Protein AF-A0A7I4YM62-F1 (afdb_monom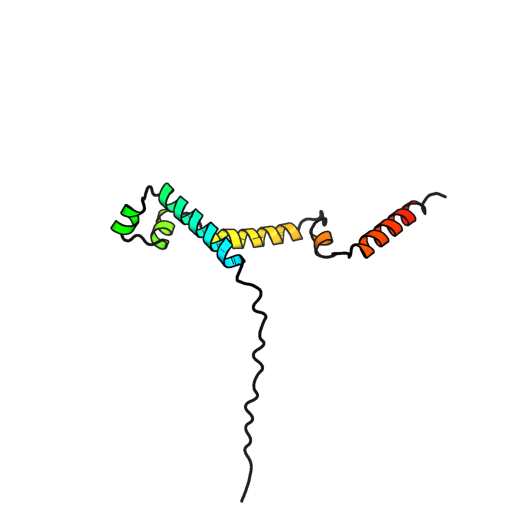er)

pLDDT: mean 72.61, std 19.66, range [34.28, 94.75]

Mean predicted aligned error: 16.75 Å

Radius of gyration: 28.83 Å; Cα contacts (8 Å, |Δi|>4): 31; chains: 1; bounding box: 53×69×82 Å

Solvent-accessible surface area (backbone atoms only — not comparable to full-atom values): 7682 Å² total; per-residue (Å²): 135,85,86,88,80,90,77,80,78,75,80,74,76,78,76,78,71,75,85,68,84,61,75,68,60,54,58,57,51,51,50,53,52,50,52,49,55,52,50,41,29,59,76,69,70,46,53,73,66,57,32,58,77,66,68,60,48,74,68,56,49,40,62,74,58,68,60,76,61,59,64,66,47,50,54,52,48,51,53,51,48,53,55,49,58,72,70,44,85,75,45,71,60,60,48,55,64,72,59,67,61,52,78,66,51,51,52,52,53,52,53,52,55,53,57,60,62,66,71,75,67,130

Foldseek 3Di:
DDDDDDDPPDPPPPPPPDPDDPPPVVVVLVVQLVVVLVVLCVQVVHDPVNCVVVVPDPVNSCVVSVDDDRSVVVVVVVVVVVVVVVVDPVCPVVCCVVVVDDPVRVVVVVVVVVVVVVVPD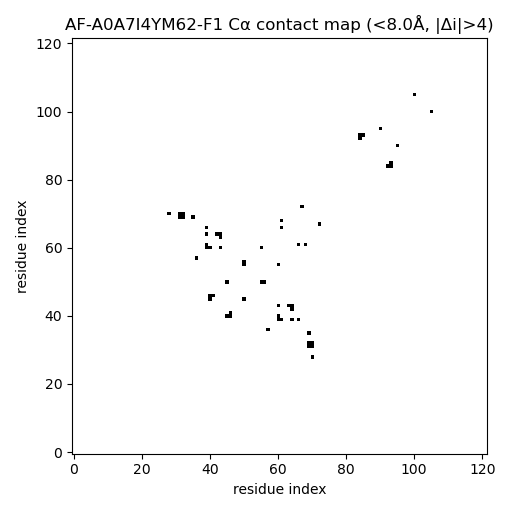D

Organism: Haemonchus contortus (NCBI:txid6289)

Secondary structure (DSSP, 8-state):
----------------------HHHHHHHHHHHHHHHHHHHHHTT--HHHHHHTT--HHHHHHHH-PPPHHHHHHHHHHHHHHHHHT-TT-TTHHHHHS---HHHHHHHHHHHHHHHTTS--

Structure (mmCIF, N/CA/C/O backbone):
data_AF-A0A7I4YM62-F1
#
_entry.id   AF-A0A7I4YM62-F1
#
loop_
_atom_site.group_PDB
_atom_site.id
_atom_site.type_symbol
_atom_site.label_atom_id
_atom_site.label_alt_id
_atom_site.label_comp_id
_atom_site.label_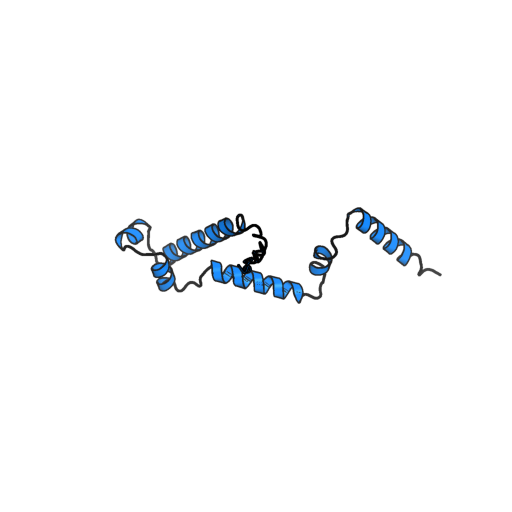asym_id
_atom_site.label_entity_id
_atom_site.label_seq_id
_atom_site.pdbx_PDB_ins_code
_atom_site.Cartn_x
_atom_site.Cartn_y
_atom_site.Cartn_z
_atom_site.occupancy
_atom_site.B_iso_or_equiv
_atom_site.auth_seq_id
_atom_site.auth_comp_id
_atom_site.auth_asym_id
_atom_site.auth_atom_id
_atom_site.pdbx_PDB_model_num
ATOM 1 N N . MET A 1 1 ? 39.889 -58.392 17.369 1.00 36.78 1 MET A N 1
ATOM 2 C CA . MET A 1 1 ? 40.027 -58.593 15.905 1.00 36.78 1 MET A CA 1
ATOM 3 C C . MET A 1 1 ? 38.738 -58.146 15.210 1.00 36.78 1 MET A C 1
ATOM 5 O O . MET A 1 1 ? 37.685 -58.438 15.754 1.00 36.78 1 MET A O 1
ATOM 9 N N . ARG A 1 2 ? 38.861 -57.489 14.036 1.00 39.41 2 ARG A N 1
ATOM 10 C CA . ARG A 1 2 ? 37.831 -56.857 13.154 1.00 39.41 2 ARG A CA 1
ATOM 11 C C . ARG A 1 2 ? 37.173 -55.589 13.724 1.00 39.41 2 ARG A C 1
ATOM 13 O O . ARG A 1 2 ? 36.399 -55.676 14.660 1.00 39.41 2 ARG A O 1
ATOM 20 N N . VAL A 1 3 ? 37.597 -54.370 13.368 1.00 44.75 3 VAL A N 1
ATOM 21 C CA . VAL A 1 3 ? 37.624 -53.653 12.064 1.00 44.75 3 VAL A CA 1
ATOM 22 C C . VAL A 1 3 ? 36.228 -53.308 11.541 1.00 44.75 3 VAL A C 1
ATOM 24 O O . VAL A 1 3 ? 35.487 -54.194 11.135 1.00 44.75 3 VAL A O 1
ATOM 27 N N . GLY A 1 4 ? 35.974 -51.999 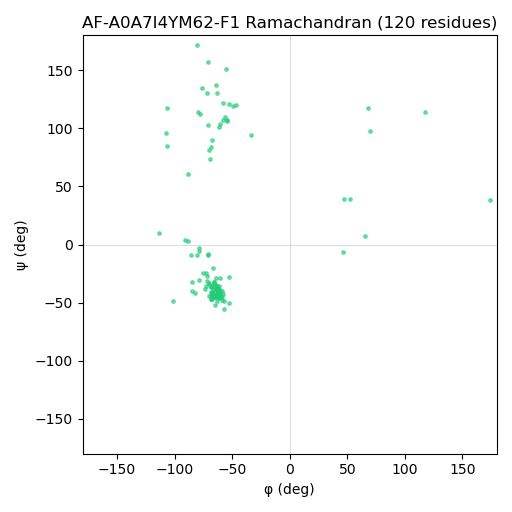11.421 1.00 40.03 4 GLY A N 1
ATOM 28 C CA . GLY A 1 4 ? 35.187 -51.433 10.323 1.00 40.03 4 GLY A CA 1
ATOM 29 C C . GLY A 1 4 ? 33.891 -50.740 10.731 1.00 40.03 4 GLY A C 1
ATOM 30 O O . GLY A 1 4 ? 32.940 -51.389 11.146 1.00 40.03 4 GLY A O 1
ATOM 31 N N . GLY A 1 5 ? 33.824 -49.419 10.536 1.00 43.44 5 GLY A N 1
ATOM 32 C CA . GLY A 1 5 ? 32.562 -48.690 10.658 1.00 43.44 5 GLY A CA 1
ATOM 33 C C . GLY A 1 5 ? 32.637 -47.168 10.544 1.00 43.44 5 GLY A C 1
ATOM 34 O O . GLY A 1 5 ? 31.927 -46.484 11.270 1.00 43.44 5 GLY A O 1
ATOM 35 N N . ASN A 1 6 ? 33.480 -46.627 9.657 1.00 41.44 6 ASN A N 1
ATOM 36 C CA . ASN A 1 6 ? 33.471 -45.207 9.285 1.00 41.44 6 ASN A CA 1
ATOM 37 C C . ASN A 1 6 ? 32.095 -44.817 8.722 1.00 41.44 6 ASN A C 1
ATOM 39 O O . ASN A 1 6 ? 31.786 -45.149 7.579 1.00 41.44 6 ASN A O 1
ATOM 43 N N . ARG A 1 7 ? 31.295 -44.056 9.473 1.00 39.75 7 ARG A N 1
ATOM 44 C CA . ARG A 1 7 ? 30.127 -43.351 8.930 1.00 39.75 7 ARG A CA 1
ATOM 45 C C . ARG A 1 7 ? 30.452 -41.862 8.861 1.00 39.75 7 ARG A C 1
ATOM 47 O O . ARG A 1 7 ? 30.193 -41.096 9.785 1.00 39.75 7 ARG A O 1
ATOM 54 N N . LYS A 1 8 ? 31.098 -41.474 7.757 1.00 42.72 8 LYS A N 1
ATOM 55 C CA . LYS A 1 8 ? 31.213 -40.075 7.345 1.00 42.72 8 LYS A CA 1
ATOM 56 C C . LYS A 1 8 ? 29.790 -39.561 7.127 1.00 42.72 8 LYS A C 1
ATOM 58 O O . LYS A 1 8 ? 29.166 -39.906 6.133 1.00 42.72 8 LYS A O 1
ATOM 63 N N . HIS A 1 9 ? 29.269 -38.772 8.061 1.00 34.28 9 HIS A N 1
ATOM 64 C CA . HIS A 1 9 ? 28.132 -37.918 7.753 1.00 34.28 9 HIS A CA 1
ATOM 65 C C . HIS A 1 9 ? 28.647 -36.808 6.845 1.00 34.28 9 HIS A C 1
ATOM 67 O O . HIS A 1 9 ? 29.364 -35.897 7.264 1.00 34.28 9 HIS A O 1
ATOM 73 N N . GLU A 1 10 ? 28.345 -36.982 5.565 1.00 35.91 10 GLU A N 1
ATOM 74 C CA . GLU A 1 10 ? 28.515 -35.997 4.518 1.00 35.91 10 GLU A CA 1
ATOM 75 C C . GLU A 1 10 ? 27.896 -34.681 4.989 1.00 35.91 10 GLU A C 1
ATOM 77 O O . GLU A 1 10 ? 26.711 -34.594 5.310 1.00 35.91 10 GLU A O 1
ATOM 82 N N . ARG A 1 11 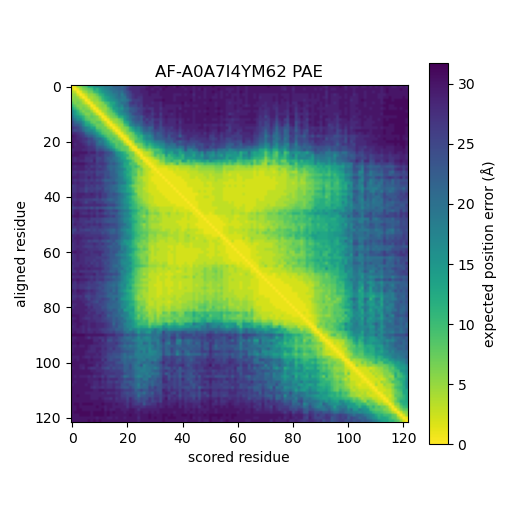? 28.743 -33.652 5.079 1.00 35.97 11 ARG A N 1
ATOM 83 C CA . ARG A 1 11 ? 28.310 -32.265 5.199 1.00 35.97 11 ARG A CA 1
ATOM 84 C C . ARG A 1 11 ? 27.650 -31.919 3.874 1.00 35.97 11 ARG A C 1
ATOM 86 O O . ARG A 1 11 ? 28.324 -31.490 2.941 1.00 35.97 11 ARG A O 1
ATOM 93 N N . SER A 1 12 ? 26.347 -32.143 3.783 1.00 42.31 12 SER A N 1
ATOM 94 C CA . SER A 1 12 ? 25.520 -31.562 2.738 1.00 42.31 12 SER A CA 1
ATOM 95 C C . SER A 1 12 ? 25.698 -30.050 2.826 1.00 42.31 12 SER A C 1
ATOM 97 O O . SER A 1 12 ? 25.316 -29.407 3.805 1.00 42.31 12 SER A O 1
ATOM 99 N N . GLY A 1 13 ? 26.387 -29.504 1.823 1.00 37.75 13 GLY A N 1
ATOM 100 C CA . GLY A 1 13 ? 26.568 -28.077 1.645 1.00 37.75 13 GLY A CA 1
ATOM 101 C C . GLY A 1 13 ? 25.200 -27.416 1.623 1.00 37.75 13 GLY A C 1
ATOM 102 O O . GLY A 1 13 ? 24.455 -27.539 0.653 1.00 37.75 13 GLY A O 1
ATOM 103 N N . SER A 1 14 ? 24.869 -26.732 2.717 1.00 37.91 14 SER A N 1
ATOM 104 C CA . SER A 1 14 ? 23.763 -25.791 2.754 1.00 37.91 14 SER A CA 1
ATOM 105 C C . SER A 1 14 ? 24.094 -24.700 1.744 1.00 37.91 14 SER A C 1
ATOM 107 O O . SER A 1 14 ? 24.963 -23.855 1.981 1.00 37.91 14 SER A O 1
ATOM 109 N N . SER A 1 15 ? 23.470 -24.802 0.569 1.00 38.03 15 SER A N 1
ATOM 110 C CA . SER A 1 15 ? 23.512 -23.782 -0.466 1.00 38.03 15 SER A CA 1
ATOM 111 C C . SER A 1 15 ? 23.061 -22.479 0.165 1.00 38.03 15 SER A C 1
ATOM 113 O O . SER A 1 15 ? 21.887 -22.285 0.479 1.00 38.03 15 SER A O 1
ATOM 115 N N . ARG A 1 16 ? 24.030 -21.591 0.372 1.00 39.31 16 ARG A N 1
ATOM 116 C CA . ARG A 1 16 ? 23.837 -20.201 0.756 1.00 39.31 16 ARG A CA 1
ATOM 117 C C . ARG A 1 16 ? 23.227 -19.500 -0.459 1.00 39.31 16 ARG A C 1
ATOM 119 O O . ARG A 1 16 ? 23.919 -18.806 -1.195 1.00 39.31 16 ARG A O 1
ATOM 126 N N . VAL A 1 17 ? 21.945 -19.776 -0.711 1.00 41.84 17 VAL A N 1
ATOM 127 C CA . VAL A 1 17 ? 21.112 -19.004 -1.633 1.00 41.84 17 VAL A CA 1
ATOM 128 C C . VAL A 1 17 ? 21.248 -17.561 -1.182 1.00 41.84 17 VAL A C 1
ATOM 130 O O . VAL A 1 17 ? 21.053 -17.253 -0.004 1.00 41.84 17 VAL A O 1
ATOM 133 N N . GLY A 1 18 ? 21.729 -16.733 -2.107 1.00 36.44 18 GLY A N 1
ATOM 134 C CA . GLY A 1 18 ? 22.110 -15.357 -1.860 1.00 36.44 18 GLY A CA 1
ATOM 135 C C . GLY A 1 18 ? 21.039 -14.642 -1.054 1.00 36.44 18 GLY A C 1
ATOM 136 O O . GLY A 1 18 ? 19.894 -14.534 -1.478 1.00 36.44 18 GLY A O 1
ATOM 137 N N . GLN A 1 19 ? 21.429 -14.150 0.119 1.00 39.41 19 GLN A N 1
ATOM 138 C CA . GLN A 1 19 ? 20.700 -13.085 0.783 1.00 39.41 19 GLN A CA 1
ATOM 139 C C . GLN A 1 19 ? 20.891 -11.832 -0.069 1.00 39.41 19 GLN A C 1
ATOM 141 O O . GLN A 1 19 ? 21.813 -11.044 0.123 1.00 39.41 19 GLN A O 1
ATOM 146 N N . GLU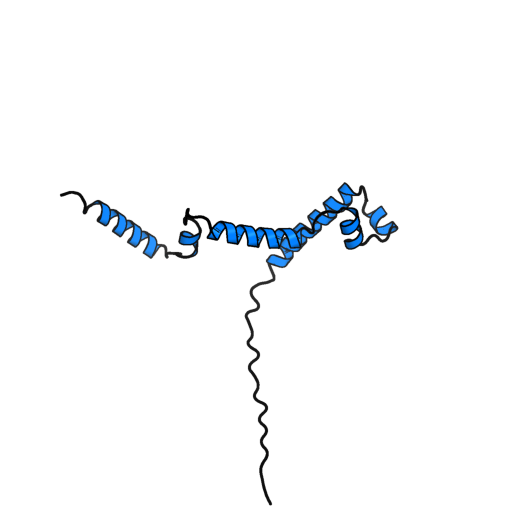 A 1 20 ? 20.056 -11.716 -1.089 1.00 43.88 20 GLU A N 1
ATOM 147 C CA . GLU A 1 20 ? 19.892 -10.519 -1.888 1.00 43.88 20 GLU A CA 1
ATOM 148 C C . GLU A 1 20 ? 19.363 -9.382 -0.996 1.00 43.88 20 GLU A C 1
ATOM 150 O O . GLU A 1 20 ? 18.458 -9.561 -0.186 1.00 43.88 20 GLU A O 1
ATOM 155 N N . ASN A 1 21 ? 20.033 -8.231 -1.085 1.00 44.78 21 ASN A N 1
ATOM 156 C CA . ASN A 1 21 ? 19.876 -7.008 -0.291 1.00 44.78 21 ASN A CA 1
ATOM 157 C C . ASN A 1 21 ? 18.435 -6.685 0.170 1.00 44.78 21 ASN A C 1
ATOM 159 O O . ASN A 1 21 ? 17.699 -5.972 -0.504 1.00 44.78 21 ASN A O 1
ATOM 163 N N . VAL A 1 22 ? 18.064 -7.101 1.386 1.00 52.09 22 VAL A N 1
ATOM 164 C CA . VAL A 1 22 ? 16.744 -6.810 1.989 1.00 52.09 22 VAL A CA 1
ATOM 165 C C . VAL A 1 22 ? 16.708 -5.445 2.708 1.00 52.09 22 VAL A C 1
ATOM 167 O O . VAL A 1 22 ? 15.649 -4.995 3.134 1.00 52.09 22 VAL A O 1
ATOM 170 N N . GLY A 1 23 ? 17.849 -4.766 2.878 1.00 44.75 23 GLY A N 1
ATOM 171 C CA . GLY A 1 23 ? 17.969 -3.584 3.748 1.00 44.75 23 GLY A CA 1
ATOM 172 C C . GLY A 1 23 ? 17.256 -2.318 3.251 1.00 44.75 23 GLY A C 1
ATOM 173 O O . GLY A 1 23 ? 16.736 -1.559 4.062 1.00 44.75 23 GLY A O 1
ATOM 174 N N . GLY A 1 24 ? 17.182 -2.098 1.933 1.00 53.34 24 GLY A N 1
ATOM 175 C CA . GLY A 1 24 ? 16.552 -0.900 1.353 1.00 53.34 24 GLY A CA 1
ATOM 176 C C . GLY A 1 24 ? 15.033 -1.006 1.174 1.00 53.34 24 GLY A C 1
ATOM 177 O O . GLY A 1 24 ? 14.317 -0.018 1.312 1.00 53.34 24 GLY A O 1
ATOM 178 N N . GLU A 1 25 ? 14.514 -2.207 0.908 1.00 54.84 25 GLU A N 1
ATOM 179 C CA . GLU A 1 25 ? 13.077 -2.436 0.677 1.00 54.84 25 GLU A CA 1
ATOM 180 C C . GLU A 1 25 ? 12.262 -2.310 1.980 1.00 54.84 25 GLU A C 1
ATOM 182 O O . GLU A 1 25 ? 11.127 -1.828 1.972 1.00 54.84 25 GLU A O 1
ATOM 187 N N . GLN A 1 26 ? 12.865 -2.669 3.120 1.00 56.72 26 GLN A N 1
ATOM 188 C CA . GLN A 1 26 ? 12.227 -2.611 4.441 1.00 56.72 26 GLN A CA 1
ATOM 189 C C . GLN A 1 26 ? 11.852 -1.181 4.868 1.00 56.72 26 GLN A C 1
ATOM 191 O O . GLN A 1 26 ? 10.770 -0.973 5.422 1.00 56.72 26 GLN A O 1
ATOM 196 N N . ASP A 1 27 ? 12.697 -0.186 4.582 1.00 61.66 27 ASP A N 1
ATOM 197 C CA . ASP A 1 27 ? 12.442 1.207 4.981 1.00 61.66 27 ASP A CA 1
ATOM 198 C C . ASP A 1 27 ? 11.336 1.863 4.132 1.00 61.66 27 ASP A C 1
ATOM 200 O O . ASP A 1 27 ? 10.441 2.549 4.640 1.00 61.66 27 ASP A O 1
ATOM 204 N N . VAL A 1 28 ? 11.301 1.559 2.830 1.00 62.78 28 VAL A N 1
ATOM 205 C CA . VAL A 1 28 ? 10.226 2.024 1.938 1.00 62.78 28 VAL A CA 1
ATOM 206 C C . VAL A 1 28 ? 8.876 1.439 2.367 1.00 62.78 28 VAL A C 1
ATOM 208 O O . VAL A 1 28 ? 7.882 2.169 2.453 1.00 62.78 28 VAL A O 1
ATOM 211 N N . ASN A 1 29 ? 8.837 0.153 2.724 1.00 78.31 29 ASN A N 1
ATOM 212 C CA . ASN A 1 29 ? 7.625 -0.490 3.236 1.00 78.31 29 ASN A CA 1
ATOM 213 C C . ASN A 1 29 ? 7.170 0.138 4.567 1.00 78.31 29 ASN A C 1
ATOM 215 O O . ASN A 1 29 ? 5.974 0.378 4.768 1.00 78.31 29 ASN A O 1
ATOM 219 N N . ALA A 1 30 ? 8.105 0.517 5.444 1.00 84.44 30 ALA A N 1
ATOM 220 C CA . ALA A 1 30 ? 7.786 1.186 6.704 1.00 84.44 30 ALA A CA 1
ATOM 221 C C . ALA A 1 30 ? 7.106 2.554 6.502 1.00 84.44 30 ALA A C 1
ATOM 223 O O . ALA A 1 30 ? 6.196 2.905 7.263 1.00 84.44 30 ALA A O 1
ATOM 224 N N . ASN A 1 31 ? 7.509 3.323 5.485 1.00 88.25 31 ASN A N 1
ATOM 225 C CA . ASN A 1 31 ? 6.882 4.607 5.151 1.00 88.25 31 ASN A CA 1
ATOM 226 C C . ASN A 1 31 ? 5.437 4.432 4.663 1.00 88.25 31 ASN A C 1
ATOM 228 O O . ASN A 1 31 ? 4.537 5.125 5.145 1.00 88.25 31 ASN A O 1
ATOM 232 N N . VAL A 1 32 ? 5.191 3.460 3.779 1.00 88.50 32 VAL A N 1
ATOM 233 C CA . VAL A 1 32 ? 3.843 3.143 3.270 1.00 88.50 32 VAL A CA 1
ATOM 234 C C . VAL A 1 32 ? 2.913 2.723 4.412 1.00 88.50 32 VAL A C 1
ATOM 236 O O . VAL A 1 32 ? 1.791 3.222 4.526 1.00 88.50 32 VAL A O 1
ATOM 239 N N . VAL A 1 33 ? 3.395 1.876 5.324 1.00 89.06 33 VAL A N 1
ATOM 240 C CA . VAL A 1 33 ? 2.621 1.436 6.495 1.00 89.06 33 VAL A CA 1
ATOM 241 C C . VAL A 1 33 ? 2.345 2.593 7.463 1.00 89.06 33 VAL A C 1
ATOM 243 O O . VAL A 1 33 ? 1.254 2.672 8.037 1.00 89.06 33 VAL A O 1
ATOM 246 N N . ARG A 1 34 ? 3.301 3.511 7.660 1.00 90.50 34 ARG A N 1
ATOM 247 C CA . ARG A 1 34 ? 3.100 4.720 8.480 1.00 90.50 34 ARG A CA 1
ATOM 248 C C . ARG A 1 34 ? 2.047 5.646 7.872 1.00 90.50 34 ARG A C 1
ATOM 250 O O . ARG A 1 34 ? 1.168 6.100 8.607 1.00 90.50 34 ARG A O 1
ATOM 257 N N . ALA A 1 35 ? 2.099 5.870 6.560 1.00 91.69 35 ALA A N 1
ATOM 258 C CA . ALA A 1 35 ? 1.109 6.664 5.838 1.00 91.69 35 ALA A CA 1
ATOM 259 C C . ALA A 1 35 ? -0.293 6.042 5.943 1.00 91.69 35 ALA A C 1
ATOM 261 O O . ALA A 1 35 ? -1.241 6.731 6.320 1.00 91.69 35 ALA A O 1
ATOM 262 N N . GLN A 1 36 ? -0.414 4.726 5.733 1.00 93.06 36 GLN A N 1
ATOM 263 C CA . GLN A 1 36 ? -1.682 4.012 5.901 1.00 93.06 36 GLN A CA 1
ATOM 264 C C . GLN A 1 36 ? -2.250 4.190 7.317 1.00 93.06 36 GLN A C 1
ATOM 266 O O . GLN A 1 36 ? -3.408 4.566 7.467 1.00 93.06 36 GLN A O 1
ATOM 271 N N . ARG A 1 37 ? -1.442 3.998 8.370 1.00 91.19 37 ARG A N 1
ATOM 272 C CA . ARG A 1 37 ? -1.904 4.181 9.762 1.00 91.19 37 ARG A CA 1
ATOM 273 C C . ARG A 1 37 ? -2.365 5.610 10.047 1.00 91.19 37 ARG A C 1
ATOM 275 O O . ARG A 1 37 ? -3.281 5.807 10.843 1.00 91.19 37 ARG A O 1
ATOM 282 N N . ALA A 1 38 ? -1.714 6.611 9.455 1.00 91.38 38 ALA A N 1
ATOM 283 C CA . ALA A 1 38 ? -2.140 8.000 9.594 1.00 91.38 38 ALA A CA 1
ATOM 284 C C . ALA A 1 38 ? -3.521 8.213 8.955 1.00 91.38 38 ALA A C 1
ATOM 286 O O . ALA A 1 38 ? -4.397 8.779 9.606 1.00 91.38 38 ALA A O 1
ATOM 287 N N . LEU A 1 39 ? -3.731 7.680 7.748 1.00 92.75 39 LEU A N 1
ATOM 288 C CA . LEU A 1 39 ? -5.009 7.740 7.030 1.00 92.75 39 LEU A CA 1
ATOM 289 C C . LEU A 1 39 ? -6.133 6.973 7.740 1.00 92.75 39 LEU A C 1
ATOM 291 O O . LEU A 1 39 ? -7.249 7.465 7.844 1.00 92.75 39 LEU A O 1
ATOM 295 N N . GLU A 1 40 ? -5.851 5.790 8.286 1.00 94.19 40 GLU A N 1
ATOM 296 C CA . GLU A 1 40 ? -6.827 5.031 9.082 1.00 94.19 40 GLU A CA 1
ATOM 297 C C . GLU A 1 40 ? -7.317 5.856 10.277 1.00 94.19 40 GLU A C 1
ATOM 299 O O . GLU A 1 40 ? -8.510 5.914 10.567 1.00 94.19 40 GLU A O 1
ATOM 304 N N . ARG A 1 41 ? -6.398 6.546 10.957 1.00 92.88 41 ARG A N 1
ATOM 305 C CA . ARG A 1 41 ? -6.718 7.379 12.119 1.00 92.88 41 ARG A CA 1
ATOM 306 C C . ARG A 1 41 ? -7.528 8.622 11.747 1.00 92.88 41 ARG A C 1
ATOM 308 O O . ARG A 1 41 ? -8.407 9.000 12.524 1.00 92.88 41 ARG A O 1
ATOM 315 N N . THR A 1 42 ? -7.257 9.245 10.597 1.00 92.75 42 THR A N 1
ATOM 316 C CA . THR A 1 42 ? -8.051 10.386 10.111 1.00 92.75 42 THR A CA 1
ATOM 317 C C . THR A 1 42 ? -9.443 9.943 9.671 1.00 92.75 42 THR A C 1
ATOM 319 O O . THR A 1 42 ? -10.420 10.561 10.091 1.00 92.75 42 THR A O 1
ATOM 322 N N . LEU A 1 43 ? -9.553 8.838 8.927 1.00 93.31 43 LEU A N 1
ATOM 323 C CA . LEU A 1 43 ? -10.830 8.282 8.469 1.00 93.31 43 LEU A CA 1
ATOM 324 C C . LEU A 1 43 ? -11.735 7.890 9.645 1.00 93.31 43 LEU A C 1
ATOM 326 O O . LEU A 1 43 ? -12.914 8.229 9.668 1.00 93.31 43 LEU A O 1
ATOM 330 N N . LEU A 1 44 ? -11.166 7.231 10.656 1.00 92.44 44 LEU A N 1
ATOM 331 C CA . LEU A 1 44 ? -11.896 6.797 11.849 1.00 92.44 44 LEU A CA 1
ATOM 332 C C . LEU A 1 44 ? -12.125 7.931 12.867 1.00 92.44 44 LEU A C 1
ATOM 334 O O . LEU A 1 44 ? -12.758 7.706 13.897 1.00 92.44 44 LEU A O 1
ATOM 338 N N . LYS A 1 45 ? -11.603 9.142 12.617 1.00 94.75 45 LYS A N 1
ATOM 339 C CA . LYS A 1 45 ? -11.621 10.284 13.554 1.00 94.75 45 LYS A CA 1
ATOM 340 C C . LYS A 1 45 ? -11.062 9.927 14.945 1.00 94.75 45 LYS A C 1
ATOM 342 O O . LYS A 1 45 ? -11.564 10.372 15.979 1.00 94.75 45 LYS A O 1
ATOM 347 N N . ILE A 1 46 ? -10.001 9.116 14.993 1.00 92.94 46 ILE A N 1
ATOM 348 C CA . ILE A 1 46 ? -9.358 8.662 16.237 1.00 92.94 46 ILE A CA 1
ATOM 349 C C . ILE A 1 46 ? -8.020 9.380 16.407 1.00 92.94 46 ILE A C 1
ATOM 351 O O . ILE A 1 46 ? -7.088 9.181 15.632 1.00 92.94 46 ILE A O 1
ATOM 355 N N . ASN A 1 47 ? -7.863 10.179 17.467 1.00 91.31 47 ASN A N 1
ATOM 356 C CA . ASN A 1 47 ? -6.578 10.795 17.831 1.00 91.31 47 ASN A CA 1
ATOM 357 C C . ASN A 1 47 ? -5.651 9.795 18.591 1.00 91.31 47 ASN A C 1
ATOM 359 O O . ASN A 1 47 ? -6.042 8.654 18.850 1.00 91.31 47 ASN A O 1
ATOM 363 N N . ARG A 1 48 ? -4.372 10.130 18.849 1.00 89.94 48 ARG A N 1
ATOM 364 C CA . ARG A 1 48 ? -3.409 9.163 19.437 1.00 89.94 48 ARG A CA 1
ATOM 365 C C . ARG A 1 48 ? -3.741 8.859 20.894 1.00 89.94 48 ARG A C 1
ATOM 367 O O . ARG A 1 48 ? -3.564 7.724 21.322 1.00 89.94 48 ARG A O 1
ATOM 374 N N . ALA A 1 49 ? -4.251 9.851 21.620 1.00 91.25 49 ALA A N 1
ATOM 375 C CA . ALA A 1 49 ? -4.700 9.689 22.995 1.00 91.25 49 ALA A CA 1
ATOM 376 C C . ALA A 1 49 ? -5.873 8.702 23.074 1.00 91.25 49 ALA A C 1
ATOM 378 O O . ALA A 1 49 ? -5.786 7.720 23.800 1.00 91.25 49 ALA A O 1
ATOM 379 N N . LYS A 1 50 ? -6.892 8.880 22.226 1.00 92.69 50 LYS A N 1
ATOM 380 C CA . LYS A 1 50 ? -8.060 8.000 22.107 1.00 92.69 50 LYS A CA 1
ATOM 381 C C . LYS A 1 50 ? -7.680 6.586 21.669 1.00 92.69 50 LYS A C 1
ATOM 383 O O . LYS A 1 50 ? -8.243 5.613 22.150 1.00 92.69 50 LYS A O 1
ATOM 388 N N . GLN A 1 51 ? -6.694 6.450 20.780 1.00 91.75 51 GLN A N 1
ATOM 389 C CA . GLN A 1 51 ? -6.190 5.128 20.403 1.00 91.75 51 GLN A CA 1
ATOM 390 C C . GLN A 1 51 ? -5.550 4.404 21.596 1.00 91.75 51 GLN A C 1
ATOM 392 O O . GLN A 1 51 ? -5.801 3.217 21.781 1.00 91.75 51 GLN A O 1
ATOM 397 N N . ARG A 1 52 ? -4.738 5.109 22.399 1.00 92.00 52 ARG A N 1
ATOM 398 C CA . ARG A 1 52 ? -4.110 4.544 23.603 1.00 92.00 52 ARG A CA 1
ATOM 399 C C . ARG A 1 52 ? -5.143 4.233 24.683 1.00 92.00 52 ARG A C 1
ATOM 401 O O . ARG A 1 52 ? -5.084 3.154 25.253 1.00 92.00 52 ARG A O 1
ATOM 408 N N . SER A 1 53 ? -6.103 5.129 24.917 1.00 93.81 53 SER A N 1
ATOM 409 C CA . SER A 1 53 ? -7.144 4.938 25.935 1.00 93.81 53 SER A CA 1
ATOM 410 C C . SER A 1 53 ? -8.052 3.749 25.623 1.00 93.81 53 SER A C 1
ATOM 412 O O . SER A 1 53 ? -8.475 3.048 26.530 1.00 93.81 53 SER A O 1
ATOM 414 N N . LEU A 1 54 ? -8.327 3.499 24.340 1.00 90.31 54 LEU A N 1
ATOM 415 C CA . LEU A 1 54 ? -9.115 2.353 23.876 1.00 90.31 54 LEU A CA 1
ATOM 416 C C . LEU A 1 54 ? -8.262 1.098 23.616 1.00 90.31 54 LEU A C 1
ATOM 418 O O . LEU A 1 54 ? -8.781 0.105 23.114 1.00 90.31 54 LEU A O 1
ATOM 422 N N . ASN A 1 55 ? -6.953 1.154 23.887 1.00 92.81 55 ASN A N 1
ATOM 423 C CA . ASN A 1 55 ? -5.982 0.098 23.591 1.00 92.81 55 ASN A CA 1
ATOM 424 C C . ASN A 1 55 ? -6.106 -0.475 22.158 1.00 92.81 55 ASN A C 1
ATOM 426 O O . ASN A 1 55 ? -6.005 -1.681 21.912 1.00 92.81 55 ASN A O 1
ATOM 430 N N . LEU A 1 56 ? -6.362 0.401 21.181 1.00 91.50 56 LEU A N 1
ATOM 431 C CA . LEU A 1 56 ? -6.627 0.001 19.802 1.00 91.50 56 LEU A CA 1
ATOM 432 C C . LEU A 1 56 ? -5.328 -0.349 19.070 1.00 91.50 56 LEU A C 1
ATOM 434 O O . LEU A 1 56 ? -4.498 0.514 18.752 1.00 91.50 56 LEU A O 1
ATOM 438 N N . ARG A 1 57 ? -5.184 -1.636 18.740 1.00 90.50 57 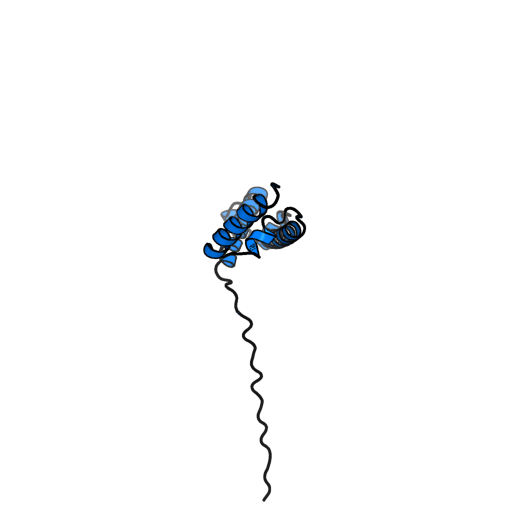ARG A N 1
ATOM 439 C CA . ARG A 1 57 ? -4.114 -2.137 17.871 1.00 90.50 57 ARG A CA 1
ATOM 440 C C . ARG A 1 57 ? -4.317 -1.707 16.416 1.00 90.50 57 ARG A C 1
ATOM 442 O O . ARG A 1 57 ? -5.429 -1.453 15.959 1.00 90.50 57 ARG A O 1
ATOM 449 N N . SER A 1 58 ? -3.223 -1.686 15.659 1.00 84.88 58 SER A N 1
ATOM 450 C CA . SER A 1 58 ? -3.231 -1.394 14.218 1.00 84.88 58 SER A CA 1
ATOM 451 C C . SER A 1 58 ? -4.059 -2.386 13.394 1.00 84.88 58 SER A C 1
ATOM 453 O O . SER A 1 58 ? -4.589 -2.004 12.356 1.00 84.88 58 SER A O 1
ATOM 455 N N . ALA A 1 59 ? -4.187 -3.640 13.839 1.00 87.06 59 ALA A N 1
ATOM 456 C CA . ALA A 1 59 ? -5.054 -4.629 13.198 1.00 87.06 59 ALA A CA 1
ATOM 457 C C . ALA A 1 59 ? -6.542 -4.281 13.374 1.00 87.06 59 ALA A C 1
ATOM 459 O O . ALA A 1 59 ? -7.308 -4.353 12.418 1.00 87.06 59 ALA A O 1
ATOM 460 N N . ASN A 1 60 ? -6.932 -3.815 14.565 1.00 91.31 60 ASN A N 1
ATOM 461 C CA . ASN A 1 60 ? -8.306 -3.395 14.842 1.00 91.31 60 ASN A CA 1
ATOM 462 C C . ASN A 1 60 ? -8.673 -2.172 13.992 1.00 91.31 60 ASN A C 1
ATOM 464 O O . ASN A 1 60 ? -9.726 -2.158 13.367 1.00 91.31 60 ASN A O 1
ATOM 468 N N . MET A 1 61 ? -7.770 -1.186 13.898 1.00 90.44 61 MET A N 1
ATOM 469 C CA . MET A 1 61 ? -7.977 -0.014 13.034 1.00 90.44 61 MET A CA 1
ATOM 470 C C . MET A 1 61 ? -8.071 -0.383 11.547 1.00 90.44 61 MET A C 1
ATOM 472 O O . MET A 1 61 ? -8.905 0.189 10.856 1.00 90.44 61 MET A O 1
ATOM 476 N N . ARG A 1 62 ? -7.287 -1.360 11.062 1.00 90.81 62 ARG A N 1
ATOM 477 C CA . ARG A 1 62 ? -7.427 -1.903 9.695 1.00 90.81 62 ARG A CA 1
ATOM 478 C C . ARG A 1 62 ? -8.793 -2.539 9.458 1.00 90.81 62 ARG A C 1
ATOM 480 O O . ARG A 1 62 ? -9.409 -2.293 8.430 1.00 90.81 62 ARG A O 1
ATOM 487 N N . SER A 1 63 ? -9.260 -3.349 10.407 1.00 90.06 63 SER A N 1
ATOM 488 C CA . SER A 1 63 ? -10.573 -3.996 10.316 1.00 90.06 63 SER A CA 1
ATOM 489 C C . SER A 1 63 ? -11.697 -2.957 10.271 1.00 90.06 63 SER A C 1
ATOM 491 O O . SER A 1 63 ? -12.567 -3.013 9.409 1.00 90.06 63 SER A O 1
ATOM 493 N N . MET A 1 64 ? -11.622 -1.946 11.141 1.00 92.19 64 MET A N 1
ATOM 494 C CA . MET A 1 64 ? -12.605 -0.864 11.203 1.00 92.19 64 MET A CA 1
ATOM 495 C C . MET A 1 64 ? -12.581 0.054 9.977 1.00 92.19 64 MET A C 1
ATOM 497 O O . MET A 1 64 ? -13.628 0.550 9.575 1.00 92.19 64 MET A O 1
ATOM 501 N N . SER A 1 65 ? -11.403 0.338 9.413 1.00 90.56 65 SER A N 1
ATOM 502 C CA . SER A 1 65 ? -11.277 1.254 8.274 1.00 90.56 65 SER A CA 1
ATOM 503 C C . SER A 1 65 ? -11.733 0.626 6.958 1.00 90.56 65 SER A C 1
ATOM 505 O O . SER A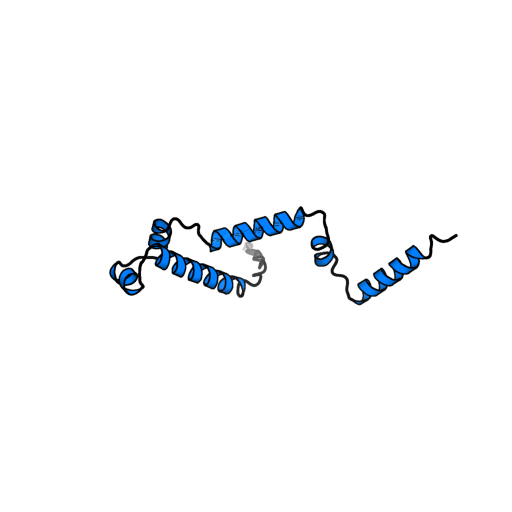 1 65 ? -12.071 1.356 6.030 1.00 90.56 65 SER A O 1
ATOM 507 N N . GLY A 1 66 ? -11.701 -0.708 6.850 1.00 89.62 66 GLY A N 1
ATOM 508 C CA . GLY A 1 66 ? -12.009 -1.432 5.614 1.00 89.62 66 GLY A CA 1
ATOM 509 C C . GLY A 1 66 ? -11.013 -1.170 4.475 1.00 89.62 66 GLY A C 1
ATOM 510 O O . GLY A 1 66 ? -11.236 -1.603 3.344 1.00 89.62 66 GLY A O 1
ATOM 511 N N . ILE A 1 67 ? -9.908 -0.464 4.744 1.00 88.94 67 ILE A N 1
ATOM 512 C CA . ILE A 1 67 ? -8.900 -0.128 3.737 1.00 88.94 67 ILE A CA 1
ATOM 513 C C . ILE A 1 67 ? -8.048 -1.367 3.455 1.00 88.94 67 ILE A C 1
ATOM 515 O O . ILE A 1 67 ? -7.580 -2.059 4.361 1.00 88.94 67 ILE A O 1
ATOM 519 N N . ARG A 1 68 ? -7.807 -1.637 2.169 1.00 90.00 68 ARG A N 1
ATOM 520 C CA . ARG A 1 68 ? -6.937 -2.736 1.748 1.00 90.00 68 ARG A CA 1
ATOM 521 C C . ARG A 1 68 ? -5.504 -2.494 2.220 1.00 90.00 68 ARG A C 1
ATOM 523 O O . ARG A 1 68 ? -4.981 -1.394 2.082 1.00 90.00 68 ARG A O 1
ATOM 530 N N . ASP A 1 69 ? -4.860 -3.544 2.720 1.00 89.38 69 ASP A N 1
ATOM 531 C CA . ASP A 1 69 ? -3.499 -3.448 3.243 1.00 89.38 69 ASP A CA 1
ATOM 532 C C . ASP A 1 69 ? -2.509 -2.925 2.186 1.00 89.38 69 ASP A C 1
ATOM 534 O O . ASP A 1 69 ? -2.388 -3.490 1.091 1.00 89.38 69 ASP A O 1
ATOM 538 N N . ALA A 1 70 ? -1.843 -1.811 2.502 1.00 89.06 70 ALA A N 1
ATOM 539 C CA . ALA A 1 70 ? -1.093 -1.029 1.527 1.00 89.06 70 ALA A CA 1
ATOM 540 C C . ALA A 1 70 ? 0.195 -1.729 1.094 1.00 89.06 70 ALA A C 1
ATOM 542 O O . ALA A 1 70 ? 0.545 -1.665 -0.080 1.00 89.06 70 ALA A O 1
ATOM 543 N N . GLU A 1 71 ? 0.862 -2.443 2.001 1.00 89.00 71 GLU A N 1
ATOM 544 C CA . GLU A 1 71 ? 2.066 -3.216 1.686 1.00 89.00 71 GLU A CA 1
ATOM 545 C C . GLU A 1 71 ? 1.738 -4.352 0.711 1.00 89.00 71 GLU A C 1
ATOM 547 O O . GLU A 1 71 ? 2.310 -4.438 -0.381 1.00 89.00 71 GLU A O 1
ATOM 552 N N . LYS A 1 72 ? 0.727 -5.165 1.044 1.00 90.25 72 LYS A N 1
ATOM 553 C CA . LYS A 1 72 ? 0.259 -6.243 0.164 1.00 90.25 72 LYS A CA 1
ATOM 554 C C . LYS A 1 72 ? -0.209 -5.713 -1.191 1.00 90.25 72 LYS A C 1
ATOM 556 O O . LYS A 1 72 ? 0.039 -6.340 -2.227 1.00 90.25 72 LYS A O 1
ATOM 561 N N . TYR A 1 73 ? -0.897 -4.572 -1.203 1.00 91.44 73 TYR A N 1
ATOM 562 C CA . TYR A 1 73 ? -1.332 -3.951 -2.446 1.00 91.44 73 TYR A CA 1
ATOM 563 C C . TYR A 1 73 ? -0.156 -3.436 -3.276 1.00 91.44 73 TYR A C 1
ATOM 565 O O . TYR A 1 73 ? -0.104 -3.735 -4.467 1.00 91.44 73 TYR A O 1
ATOM 573 N N . ALA A 1 74 ? 0.797 -2.728 -2.666 1.00 89.94 74 ALA A N 1
ATOM 574 C CA . ALA A 1 74 ? 1.979 -2.202 -3.341 1.00 89.94 74 ALA A CA 1
ATOM 575 C C . ALA A 1 74 ? 2.807 -3.328 -3.968 1.00 89.94 74 ALA A C 1
ATOM 577 O O . ALA A 1 74 ? 3.163 -3.246 -5.143 1.00 89.94 74 ALA A O 1
ATOM 578 N N . TRP A 1 75 ? 3.033 -4.421 -3.236 1.00 89.88 75 TRP A N 1
ATOM 579 C CA . TRP A 1 75 ? 3.714 -5.605 -3.760 1.00 89.88 75 TRP A CA 1
ATOM 580 C C . TRP A 1 75 ? 2.997 -6.206 -4.977 1.00 89.88 75 TRP A C 1
ATOM 582 O O . TRP A 1 75 ? 3.601 -6.471 -6.020 1.00 89.88 75 TRP A O 1
ATOM 592 N N . ASN A 1 76 ? 1.680 -6.394 -4.883 1.00 91.94 76 ASN A N 1
ATOM 593 C CA . ASN A 1 76 ? 0.905 -6.931 -5.998 1.00 91.94 76 ASN A CA 1
ATOM 594 C C . ASN A 1 76 ? 0.844 -5.966 -7.189 1.00 91.94 76 ASN A C 1
ATOM 596 O O . ASN A 1 76 ? 0.886 -6.415 -8.334 1.00 91.94 76 ASN A O 1
ATOM 600 N N . ALA A 1 77 ? 0.777 -4.660 -6.938 1.00 91.06 77 ALA A N 1
ATOM 601 C CA . ALA A 1 77 ? 0.824 -3.634 -7.969 1.00 91.06 77 ALA A CA 1
ATOM 602 C C . ALA A 1 77 ? 2.175 -3.641 -8.692 1.00 91.06 77 ALA A C 1
ATOM 604 O O . ALA A 1 77 ? 2.176 -3.673 -9.919 1.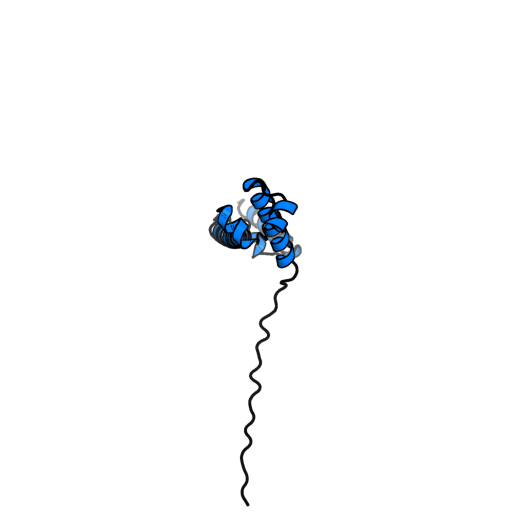00 91.06 77 ALA A O 1
ATOM 605 N N . LYS A 1 78 ? 3.300 -3.725 -7.963 1.00 89.94 78 LYS A N 1
ATOM 606 C CA . LYS A 1 78 ? 4.649 -3.876 -8.539 1.00 89.94 78 LYS A CA 1
ATOM 607 C C . LYS A 1 78 ? 4.710 -5.064 -9.505 1.00 89.94 78 LYS A C 1
ATOM 609 O O . LYS A 1 78 ? 5.089 -4.891 -10.660 1.00 89.94 78 LYS A O 1
ATOM 614 N N . LYS A 1 79 ? 4.243 -6.246 -9.083 1.00 89.25 79 LYS A N 1
ATOM 615 C CA . LYS A 1 79 ? 4.201 -7.445 -9.946 1.00 89.25 79 LYS A CA 1
ATOM 616 C C . LYS A 1 79 ? 3.318 -7.261 -11.180 1.00 89.25 79 LYS A C 1
ATOM 618 O O . LYS A 1 79 ? 3.709 -7.638 -12.281 1.00 89.25 79 LYS A O 1
ATOM 623 N N . ARG A 1 80 ? 2.128 -6.669 -11.017 1.00 91.50 80 ARG A N 1
ATOM 624 C CA . ARG A 1 80 ? 1.231 -6.362 -12.144 1.00 91.50 80 ARG A CA 1
ATOM 625 C C . ARG A 1 80 ? 1.885 -5.403 -13.132 1.00 91.50 80 ARG A C 1
ATOM 627 O O . ARG A 1 80 ? 1.735 -5.589 -14.333 1.00 91.50 80 ARG A O 1
ATOM 634 N N . TRP A 1 81 ? 2.602 -4.403 -12.629 1.00 89.50 81 TRP A N 1
ATOM 635 C CA . TRP A 1 81 ? 3.293 -3.416 -13.449 1.00 89.50 81 TRP A CA 1
ATOM 636 C C . TRP A 1 81 ? 4.462 -4.040 -14.210 1.00 89.50 81 TRP A C 1
ATOM 638 O O . TRP A 1 81 ? 4.570 -3.835 -15.413 1.00 89.50 81 TRP A O 1
ATOM 648 N N . ALA A 1 82 ? 5.256 -4.894 -13.558 1.00 86.38 82 ALA A N 1
ATOM 649 C CA . ALA A 1 82 ? 6.295 -5.681 -14.222 1.00 86.38 82 ALA A CA 1
ATOM 650 C C . ALA A 1 82 ? 5.711 -6.575 -15.332 1.00 86.38 82 ALA A C 1
ATOM 652 O O . ALA A 1 82 ? 6.208 -6.574 -16.454 1.00 86.38 82 ALA A O 1
ATOM 653 N N . GLY A 1 83 ? 4.599 -7.270 -15.067 1.00 86.38 83 GLY A N 1
ATOM 654 C CA . GLY A 1 83 ? 3.910 -8.069 -16.085 1.00 86.38 83 GLY A CA 1
ATOM 655 C C . GLY A 1 83 ? 3.312 -7.234 -17.226 1.00 86.38 83 GLY A C 1
ATOM 656 O O . GLY A 1 83 ? 3.290 -7.682 -18.369 1.00 86.38 83 GLY A O 1
ATOM 657 N N . HIS A 1 84 ? 2.841 -6.016 -16.941 1.00 84.62 84 HIS A N 1
ATOM 658 C CA . HIS A 1 84 ? 2.395 -5.077 -17.972 1.00 84.62 84 HIS A CA 1
ATOM 659 C C . HIS A 1 84 ? 3.564 -4.593 -18.836 1.00 84.62 84 HIS A C 1
ATOM 661 O O . HIS A 1 84 ? 3.422 -4.535 -20.053 1.00 84.62 84 HIS A O 1
ATOM 667 N N . LEU A 1 85 ? 4.714 -4.303 -18.223 1.00 80.94 85 LEU A N 1
ATOM 668 C CA . LEU A 1 85 ? 5.919 -3.868 -18.924 1.00 80.94 85 LEU A CA 1
ATOM 669 C C . LEU A 1 85 ? 6.431 -4.940 -19.897 1.00 80.94 85 LEU A C 1
ATOM 671 O O . LEU A 1 85 ? 6.783 -4.610 -21.019 1.00 80.94 85 LEU A O 1
ATOM 675 N N . VAL A 1 86 ? 6.393 -6.219 -19.508 1.00 78.25 86 VAL A N 1
ATOM 676 C CA . VAL A 1 86 ? 6.777 -7.347 -20.383 1.00 78.25 86 VAL A CA 1
ATOM 677 C C . VAL A 1 86 ? 5.833 -7.512 -21.581 1.00 78.25 86 VAL A C 1
ATOM 679 O O . VAL A 1 86 ? 6.257 -7.936 -22.647 1.00 78.25 86 VAL A O 1
ATOM 682 N N . ARG A 1 87 ? 4.546 -7.185 -21.427 1.00 78.19 87 ARG A N 1
ATOM 683 C CA . ARG A 1 87 ? 3.538 -7.291 -22.501 1.00 78.19 87 ARG A CA 1
ATOM 684 C C . ARG A 1 87 ? 3.550 -6.121 -23.479 1.00 78.19 87 ARG A C 1
ATOM 686 O O . ARG A 1 87 ? 2.802 -6.135 -24.454 1.00 78.19 87 ARG A O 1
ATOM 693 N N . ARG A 1 88 ? 4.311 -5.079 -23.170 1.00 76.56 88 ARG A N 1
ATOM 694 C CA . ARG A 1 88 ? 4.350 -3.851 -23.943 1.00 76.56 88 ARG A CA 1
ATOM 695 C C . ARG A 1 88 ? 5.237 -4.068 -25.172 1.00 76.56 88 ARG A C 1
ATOM 697 O O . ARG A 1 88 ? 6.432 -4.293 -25.040 1.00 76.56 88 ARG A O 1
ATOM 704 N N . THR A 1 89 ? 4.632 -4.018 -26.358 1.00 67.88 89 THR A N 1
ATOM 705 C CA . THR A 1 89 ? 5.283 -4.201 -27.671 1.00 67.88 89 THR A CA 1
ATOM 706 C C . THR A 1 89 ? 6.192 -3.047 -28.067 1.00 67.88 89 THR A C 1
ATOM 708 O O . THR A 1 89 ? 6.889 -3.122 -29.071 1.00 67.88 89 THR A O 1
ATOM 711 N N . ASP A 1 90 ? 6.163 -1.944 -27.321 1.00 72.44 90 ASP A N 1
ATOM 712 C CA . ASP A 1 90 ? 6.991 -0.788 -27.608 1.00 72.44 90 ASP A CA 1
ATOM 713 C C . ASP A 1 90 ? 8.471 -1.039 -27.318 1.00 72.44 90 ASP A C 1
ATOM 715 O O . ASP A 1 90 ? 9.236 -0.168 -27.711 1.00 72.44 90 ASP A O 1
ATOM 719 N N . ASP A 1 91 ? 8.864 -2.171 -26.699 1.00 65.56 91 ASP A N 1
ATOM 720 C CA . ASP A 1 91 ? 10.216 -2.747 -26.485 1.00 65.56 91 ASP A CA 1
ATOM 721 C C . ASP A 1 91 ? 11.321 -1.791 -25.986 1.00 65.56 91 ASP A C 1
ATOM 723 O O . ASP A 1 91 ? 12.403 -2.202 -25.584 1.00 65.56 91 ASP A O 1
ATOM 727 N N . ARG A 1 92 ? 11.056 -0.492 -25.904 1.00 68.44 92 ARG A N 1
ATOM 728 C CA . ARG A 1 92 ? 11.982 0.608 -25.617 1.00 68.44 92 ARG A CA 1
ATOM 729 C C . ARG A 1 92 ? 12.529 0.547 -24.202 1.00 68.44 92 ARG A C 1
ATOM 731 O O . ARG A 1 92 ? 13.540 1.188 -23.912 1.00 68.44 92 ARG A O 1
ATOM 738 N N . TRP A 1 93 ? 11.844 -0.174 -23.321 1.00 67.56 93 TRP A N 1
ATOM 739 C CA . TRP A 1 93 ? 12.267 -0.418 -21.949 1.00 67.56 93 TRP A CA 1
ATOM 740 C C . TRP A 1 93 ? 12.870 -1.805 -21.793 1.00 67.56 93 TRP A C 1
ATOM 742 O O . TRP A 1 93 ? 13.978 -1.898 -21.278 1.00 67.56 93 TRP A O 1
ATOM 752 N N . THR A 1 94 ? 12.206 -2.848 -22.295 1.00 67.62 94 THR A N 1
ATOM 753 C CA . THR A 1 94 ? 12.708 -4.226 -22.237 1.00 67.62 94 THR A CA 1
ATOM 754 C C . THR A 1 94 ? 14.076 -4.314 -22.905 1.00 67.62 94 THR A C 1
ATOM 756 O O . THR A 1 94 ? 15.049 -4.619 -22.227 1.00 67.62 94 THR A O 1
ATOM 759 N N . THR A 1 95 ? 14.185 -3.881 -24.163 1.00 66.81 95 THR A N 1
ATOM 760 C CA . THR A 1 95 ? 15.419 -3.852 -24.960 1.00 66.81 95 THR A CA 1
ATOM 761 C C . THR A 1 95 ? 16.495 -2.970 -24.343 1.00 66.81 95 THR A C 1
ATOM 763 O O . THR A 1 95 ? 17.648 -3.367 -24.315 1.00 66.81 95 THR A O 1
ATOM 766 N N . ARG A 1 96 ? 16.170 -1.786 -23.803 1.00 64.25 96 ARG A N 1
ATOM 767 C CA . ARG A 1 96 ? 17.197 -0.921 -23.183 1.00 64.25 96 ARG A CA 1
ATOM 768 C C . ARG A 1 96 ? 17.723 -1.448 -21.851 1.00 64.25 96 ARG A C 1
ATOM 770 O O . ARG A 1 96 ? 18.842 -1.111 -21.477 1.00 64.25 96 ARG A O 1
ATOM 777 N N . VAL A 1 97 ? 16.924 -2.224 -21.126 1.00 64.19 97 VAL A N 1
ATOM 778 C CA . VAL A 1 97 ? 17.333 -2.823 -19.852 1.00 64.19 97 VAL A CA 1
ATOM 779 C C . VAL A 1 97 ? 18.090 -4.135 -20.080 1.00 64.19 97 VAL A C 1
ATOM 781 O O . VAL A 1 97 ? 19.090 -4.353 -19.402 1.00 64.19 97 VAL A O 1
ATOM 784 N N . THR A 1 98 ? 17.679 -4.979 -21.036 1.00 67.69 98 THR A N 1
ATOM 785 C CA . THR A 1 98 ? 18.387 -6.236 -21.359 1.00 67.69 98 THR A CA 1
ATOM 786 C C . THR A 1 98 ? 19.584 -6.039 -22.284 1.00 67.69 98 THR A C 1
ATOM 788 O O . THR A 1 98 ? 20.635 -6.627 -22.042 1.00 67.69 98 THR A O 1
ATOM 791 N N . LEU A 1 99 ? 19.476 -5.198 -23.314 1.00 69.94 99 LEU A N 1
ATOM 792 C CA . LEU A 1 99 ? 20.591 -4.830 -24.191 1.00 69.94 99 LEU A CA 1
ATOM 793 C C . LEU A 1 99 ? 21.333 -3.624 -23.616 1.00 69.94 99 LEU A C 1
ATOM 795 O O . LEU A 1 99 ? 21.417 -2.556 -24.230 1.00 69.94 99 LEU A O 1
ATOM 799 N N . TRP A 1 100 ? 21.869 -3.788 -22.407 1.00 70.50 100 TRP A N 1
ATOM 800 C CA . TRP A 1 100 ? 22.746 -2.790 -21.805 1.00 70.50 100 TRP A CA 1
ATOM 801 C C . TRP A 1 100 ? 24.086 -2.777 -22.550 1.00 70.50 100 TRP A C 1
ATOM 803 O O . TRP A 1 100 ? 25.067 -3.408 -22.161 1.00 70.50 100 TRP A O 1
ATOM 813 N N . TYR A 1 101 ? 24.119 -2.083 -23.683 1.00 72.12 101 TYR A N 1
ATOM 814 C CA . TYR A 1 101 ? 25.333 -1.902 -24.458 1.00 72.12 101 TYR A CA 1
ATOM 815 C C . TYR A 1 101 ? 26.274 -0.950 -23.722 1.00 72.12 101 TYR A C 1
ATOM 817 O O . TYR A 1 101 ? 25.892 0.149 -23.310 1.00 72.12 101 TYR A O 1
ATOM 825 N N . SER A 1 102 ? 27.538 -1.354 -23.584 1.00 74.81 102 SER A N 1
ATOM 826 C CA . SER A 1 102 ? 28.582 -0.435 -23.138 1.00 74.81 102 SER A CA 1
ATOM 827 C C . SER A 1 102 ? 28.612 0.796 -24.058 1.00 74.81 102 SER A C 1
ATOM 829 O O . SER A 1 102 ? 28.301 0.708 -25.249 1.00 74.81 102 SER A O 1
ATOM 831 N N . ARG A 1 103 ? 29.022 1.965 -23.546 1.00 69.69 103 ARG A N 1
ATOM 832 C CA . ARG A 1 103 ? 29.129 3.196 -24.361 1.00 69.69 103 ARG A CA 1
ATOM 833 C C . ARG A 1 103 ? 29.963 3.003 -25.639 1.00 69.69 103 ARG A C 1
ATOM 835 O O . ARG A 1 103 ? 29.735 3.704 -26.620 1.00 69.69 103 ARG A O 1
ATOM 842 N N . ALA A 1 104 ? 30.915 2.068 -25.630 1.00 77.88 104 ALA A N 1
ATOM 843 C CA . ALA A 1 104 ? 31.679 1.681 -26.810 1.00 77.88 104 ALA A CA 1
ATOM 844 C C . ALA A 1 104 ? 30.807 0.950 -27.847 1.00 77.88 104 ALA A C 1
ATOM 846 O O . ALA A 1 104 ? 30.806 1.340 -29.012 1.00 77.88 104 ALA A O 1
ATOM 847 N N . GLN A 1 105 ? 29.998 -0.025 -27.421 1.00 73.88 105 GLN A N 1
ATOM 848 C CA . GLN A 1 105 ? 29.048 -0.719 -28.298 1.00 73.88 105 GLN A CA 1
ATOM 849 C C . GLN A 1 105 ? 27.960 0.198 -28.855 1.00 73.88 105 GLN A C 1
ATOM 851 O O . GLN A 1 105 ? 27.623 0.074 -30.027 1.00 73.88 105 GLN A O 1
ATOM 856 N N . CYS A 1 106 ? 27.456 1.161 -28.079 1.00 74.62 106 CYS A N 1
ATOM 857 C CA . CYS A 1 106 ? 26.503 2.140 -28.613 1.00 74.62 106 CYS A CA 1
ATOM 858 C C . CYS A 1 106 ? 27.100 2.965 -29.764 1.00 74.62 106 CYS A C 1
ATOM 860 O O . CYS A 1 106 ? 26.404 3.235 -30.739 1.00 74.62 106 CYS A O 1
ATOM 862 N N . ARG A 1 107 ? 28.385 3.348 -29.675 1.00 74.00 107 ARG A N 1
ATOM 863 C CA . ARG A 1 107 ? 29.074 4.096 -30.742 1.00 74.00 107 ARG A CA 1
ATOM 864 C C . ARG A 1 107 ? 29.274 3.257 -31.999 1.00 74.00 107 ARG A C 1
ATOM 866 O O . ARG A 1 107 ? 29.016 3.754 -33.087 1.00 74.00 107 ARG A O 1
ATOM 873 N N . LEU A 1 108 ? 29.675 1.997 -31.843 1.00 77.88 108 LEU A N 1
ATOM 874 C CA . LEU A 1 108 ? 29.844 1.076 -32.969 1.00 77.88 108 LEU A CA 1
ATOM 875 C C . LEU A 1 108 ? 28.507 0.786 -33.664 1.00 77.88 108 LEU A C 1
ATOM 877 O O . LEU A 1 108 ? 28.421 0.880 -34.883 1.00 77.88 108 LEU A O 1
ATOM 881 N N . ASN A 1 109 ? 27.443 0.528 -32.901 1.00 74.94 109 ASN A N 1
ATOM 882 C CA . ASN A 1 109 ? 26.111 0.282 -33.462 1.00 74.94 109 ASN A CA 1
ATOM 883 C C . ASN A 1 109 ? 25.549 1.517 -34.186 1.00 74.94 109 ASN A C 1
ATOM 885 O O . ASN A 1 109 ? 24.897 1.378 -35.216 1.00 74.94 109 ASN A O 1
ATOM 889 N N . ALA A 1 110 ? 25.829 2.725 -33.684 1.00 75.00 110 ALA A N 1
ATOM 890 C CA . ALA A 1 110 ? 25.458 3.965 -34.361 1.00 75.00 110 ALA A CA 1
ATOM 891 C C . ALA A 1 110 ? 26.244 4.173 -35.669 1.00 75.00 110 ALA A C 1
ATOM 893 O O . ALA A 1 110 ? 25.652 4.563 -36.668 1.00 75.00 110 ALA A O 1
ATOM 894 N N . GLN A 1 111 ? 27.549 3.874 -35.688 1.00 69.69 111 GLN A N 1
ATOM 895 C CA . GLN A 1 111 ? 28.376 3.952 -36.900 1.00 69.69 111 GLN A CA 1
ATOM 896 C C . GLN A 1 111 ? 27.927 2.945 -37.968 1.00 69.69 111 GLN A C 1
ATOM 898 O O . GLN A 1 111 ? 27.799 3.309 -39.132 1.00 69.69 111 GLN A O 1
ATOM 903 N N . LEU A 1 112 ? 27.623 1.705 -37.573 1.00 70.19 112 LEU A N 1
ATOM 904 C CA . LEU A 1 112 ? 27.104 0.681 -38.485 1.00 70.19 112 LEU A CA 1
ATOM 905 C C . LEU A 1 112 ? 25.725 1.054 -39.049 1.00 70.19 112 LEU A C 1
ATOM 907 O O . LEU A 1 112 ? 25.476 0.845 -40.231 1.00 70.19 112 LEU A O 1
ATOM 911 N N . ALA A 1 113 ? 24.848 1.659 -38.242 1.00 73.69 113 ALA A N 1
ATOM 912 C CA . ALA A 1 113 ? 23.535 2.111 -38.704 1.00 73.69 113 ALA A CA 1
ATOM 913 C C . ALA A 1 113 ? 23.614 3.254 -39.733 1.00 73.69 113 ALA A C 1
ATOM 915 O O . ALA A 1 113 ? 22.772 3.312 -40.625 1.00 73.69 113 ALA A O 1
ATOM 916 N N . VAL A 1 114 ? 24.619 4.134 -39.631 1.00 70.81 114 VAL A N 1
ATOM 917 C CA . VAL A 1 114 ? 24.892 5.180 -40.634 1.00 70.81 114 VAL A CA 1
ATOM 918 C C . VAL A 1 114 ? 25.377 4.548 -41.943 1.00 70.81 114 VAL A C 1
ATOM 920 O O . VAL A 1 114 ? 24.807 4.814 -42.994 1.00 70.81 114 VAL A O 1
ATOM 923 N N . LEU A 1 115 ? 26.330 3.613 -41.875 1.00 62.94 115 LEU A N 1
ATOM 924 C CA . LEU A 1 115 ? 26.860 2.921 -43.059 1.00 62.94 115 LEU A CA 1
ATOM 925 C C . LEU A 1 115 ? 25.808 2.066 -43.790 1.00 62.94 115 LEU A C 1
ATOM 927 O O . LEU A 1 115 ? 25.890 1.884 -45.001 1.00 62.94 115 LEU A O 1
ATOM 931 N N . GLN A 1 116 ? 24.801 1.554 -43.076 1.00 58.94 116 GLN A N 1
ATOM 932 C CA . GLN A 1 116 ? 23.701 0.795 -43.678 1.00 58.94 116 GLN A CA 1
ATOM 933 C C . GLN A 1 116 ? 22.723 1.686 -44.473 1.00 58.94 116 GLN A C 1
ATOM 935 O O . GLN A 1 116 ? 22.046 1.181 -45.368 1.00 58.94 116 GLN A O 1
ATOM 940 N N . GLN A 1 117 ? 22.627 2.987 -44.159 1.00 55.69 117 GLN A N 1
ATOM 941 C CA . GLN A 1 117 ? 21.786 3.943 -44.898 1.00 55.69 117 GLN A CA 1
ATOM 942 C C . GLN A 1 117 ? 22.445 4.393 -46.210 1.00 55.69 117 GLN A C 1
ATOM 944 O O . GLN A 1 117 ? 21.746 4.586 -47.203 1.00 55.69 117 GLN A O 1
ATOM 949 N N . ASP A 1 118 ? 23.777 4.443 -46.247 1.00 54.59 118 ASP A N 1
ATOM 950 C CA . ASP A 1 118 ? 24.559 4.835 -47.427 1.00 54.59 118 ASP A CA 1
ATOM 951 C C . ASP A 1 118 ? 24.689 3.708 -48.480 1.00 54.59 118 ASP A C 1
ATOM 953 O O . ASP A 1 118 ? 25.195 3.924 -49.577 1.00 54.59 118 ASP A O 1
ATOM 957 N N . GLY A 1 119 ? 24.200 2.496 -48.177 1.00 53.97 119 GLY A N 1
ATOM 958 C CA . GLY A 1 119 ? 24.211 1.334 -49.078 1.00 53.97 119 GLY A CA 1
ATOM 959 C C . GLY A 1 119 ? 22.967 1.161 -49.964 1.00 53.97 119 GLY A C 1
ATOM 960 O O . GLY A 1 119 ? 22.870 0.158 -50.669 1.00 53.97 119 GLY A O 1
ATOM 961 N N . VAL A 1 120 ? 22.000 2.089 -49.923 1.00 55.31 120 VAL A N 1
ATOM 962 C CA . VAL A 1 120 ? 20.752 2.041 -50.729 1.00 55.31 120 VAL A CA 1
ATOM 963 C C . VAL A 1 120 ? 20.676 3.174 -51.771 1.00 55.31 120 VAL A C 1
ATOM 965 O O . VAL A 1 120 ? 19.669 3.342 -52.456 1.00 55.31 120 VAL A O 1
ATOM 968 N N . THR A 1 121 ? 21.759 3.916 -51.992 1.00 46.44 121 THR A N 1
ATOM 969 C CA . THR A 1 121 ? 21.890 4.809 -53.153 1.00 46.44 121 THR A CA 1
ATOM 970 C C . THR A 1 121 ? 22.882 4.226 -54.151 1.00 46.44 121 THR A C 1
ATOM 972 O O . THR A 1 121 ? 24.085 4.359 -53.975 1.00 46.44 121 THR A O 1
ATOM 975 N N . ARG A 1 122 ? 22.290 3.535 -55.134 1.00 37.00 122 ARG A N 1
ATOM 976 C CA . ARG A 1 122 ? 22.722 3.257 -56.515 1.00 37.00 122 ARG A CA 1
ATOM 977 C C . ARG A 1 122 ? 24.182 3.524 -56.893 1.00 37.00 122 ARG A C 1
ATOM 979 O O . ARG A 1 122 ? 24.591 4.703 -56.871 1.00 37.00 122 ARG A O 1
#

Nearest PDB structures (foldseek):
  4v8p-assembly1_BO  TM=2.179E-01  e=6.327E+00  Tetrahymena thermophila

Sequence (122 aa):
MRVGGNRKHERSGSSRVGQENVGGEQDVNANVVRAQRALERTLLKINRAKQRSLNLRSANMRSMSGIRDAEKYAWNAKKRWAGHLVRRTDDRWTTRVTLWYSRAQCRLNAQLAVLQQDGVTR